Protein AF-A0A963QN23-F1 (afdb_monomer_lite)

pLDDT: mean 87.12, std 12.14, range [45.09, 95.19]

Structure (mmCIF, N/CA/C/O backbone):
data_AF-A0A963QN23-F1
#
_entry.id   AF-A0A963QN23-F1
#
loop_
_atom_site.group_PDB
_atom_site.id
_atom_site.type_symbol
_atom_site.label_atom_id
_atom_site.label_alt_id
_atom_site.label_comp_id
_atom_site.label_asym_id
_atom_site.label_entity_id
_atom_site.label_seq_id
_atom_site.pdbx_PDB_ins_code
_atom_site.Cartn_x
_atom_site.Cartn_y
_atom_site.Cartn_z
_atom_site.occupancy
_atom_site.B_iso_or_equiv
_atom_site.auth_seq_id
_atom_site.auth_comp_id
_atom_site.auth_asym_id
_atom_site.auth_at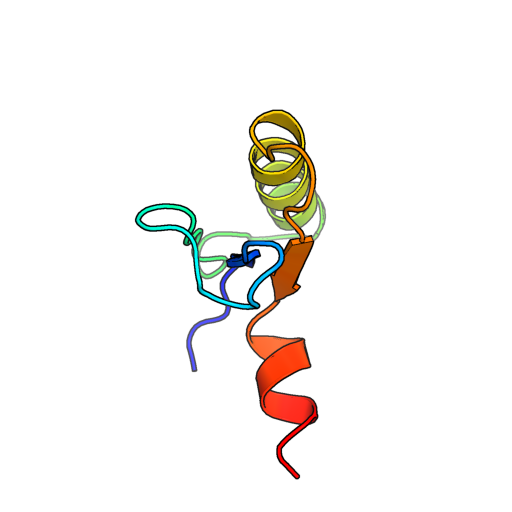om_id
_atom_site.pdbx_PDB_model_num
ATOM 1 N N . MET A 1 1 ? 15.465 -5.959 1.653 1.00 60.44 1 MET A N 1
ATOM 2 C CA . MET A 1 1 ? 14.098 -6.513 1.596 1.00 60.44 1 MET A CA 1
ATOM 3 C C . MET A 1 1 ? 13.462 -6.117 0.267 1.00 60.44 1 MET A C 1
ATOM 5 O O . MET A 1 1 ? 13.994 -5.225 -0.385 1.00 60.44 1 MET A O 1
ATOM 9 N N . ARG A 1 2 ? 12.402 -6.803 -0.184 1.00 80.31 2 ARG A N 1
ATOM 10 C CA . ARG A 1 2 ? 11.644 -6.383 -1.380 1.00 80.31 2 ARG A CA 1
ATOM 11 C C . ARG A 1 2 ? 10.764 -5.192 -1.000 1.00 80.31 2 ARG A C 1
ATOM 13 O O . ARG A 1 2 ? 10.083 -5.286 0.016 1.00 80.31 2 ARG A O 1
ATOM 20 N N . ARG A 1 3 ? 10.802 -4.094 -1.763 1.00 89.88 3 ARG A N 1
ATOM 21 C CA . ARG A 1 3 ? 10.031 -2.874 -1.465 1.00 89.88 3 ARG A CA 1
ATOM 22 C C . ARG A 1 3 ? 8.574 -3.063 -1.875 1.00 89.88 3 ARG A C 1
ATOM 24 O O . ARG A 1 3 ? 8.303 -3.505 -2.993 1.00 89.88 3 ARG A O 1
ATOM 31 N N . TYR A 1 4 ? 7.642 -2.706 -1.004 1.00 93.88 4 TYR A N 1
ATOM 32 C CA . TYR A 1 4 ? 6.215 -2.764 -1.301 1.00 93.88 4 TYR A CA 1
ATOM 33 C C . TYR A 1 4 ? 5.458 -1.615 -0.642 1.00 93.88 4 TYR A C 1
ATOM 35 O O . TYR A 1 4 ? 5.862 -1.091 0.396 1.00 93.88 4 TYR A O 1
ATOM 43 N N . PHE A 1 5 ? 4.329 -1.266 -1.250 1.00 95.19 5 PHE A N 1
ATOM 44 C CA . PHE A 1 5 ? 3.310 -0.444 -0.616 1.00 95.19 5 PHE A CA 1
ATOM 45 C C . PHE A 1 5 ? 2.256 -1.315 0.055 1.00 95.19 5 PHE A C 1
ATOM 47 O O . PHE A 1 5 ? 1.964 -2.417 -0.415 1.00 95.19 5 PHE A O 1
ATOM 54 N N . TYR A 1 6 ? 1.686 -0.823 1.146 1.00 94.50 6 TYR A N 1
ATOM 55 C CA . TYR A 1 6 ? 0.592 -1.463 1.872 1.00 94.50 6 TYR A CA 1
ATOM 56 C C . TYR A 1 6 ? -0.278 -0.400 2.535 1.00 94.50 6 TYR A C 1
ATOM 58 O O . TYR A 1 6 ? 0.159 0.732 2.731 1.00 94.50 6 TYR A O 1
ATOM 66 N N . LEU A 1 7 ? -1.517 -0.760 2.847 1.00 94.88 7 LEU A N 1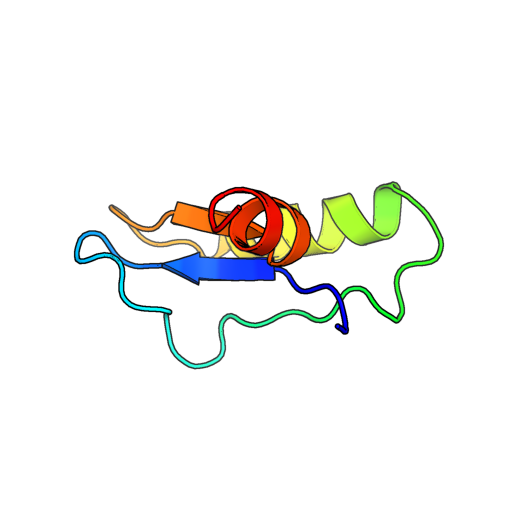
ATOM 67 C CA . LEU A 1 7 ? -2.423 0.103 3.595 1.00 94.88 7 LEU A CA 1
ATOM 68 C C . LEU A 1 7 ? -2.447 -0.347 5.052 1.00 94.88 7 LEU A C 1
ATOM 70 O O . LEU A 1 7 ? -2.442 -1.550 5.316 1.00 94.88 7 LEU A O 1
ATOM 74 N N . ILE A 1 8 ? -2.504 0.608 5.970 1.00 94.50 8 ILE A N 1
ATOM 75 C CA . ILE A 1 8 ? -2.810 0.378 7.382 1.00 94.50 8 ILE A CA 1
ATOM 76 C C . ILE A 1 8 ? -4.160 1.005 7.727 1.00 94.50 8 ILE A C 1
ATOM 78 O O . ILE A 1 8 ? -4.543 1.988 7.095 1.00 94.50 8 ILE A O 1
ATOM 82 N N . ASP A 1 9 ? -4.876 0.431 8.687 1.00 93.44 9 ASP A N 1
ATOM 83 C CA . ASP A 1 9 ? -6.075 1.029 9.282 1.00 93.44 9 ASP A CA 1
ATOM 84 C C . ASP A 1 9 ? -5.728 2.056 10.379 1.00 93.44 9 ASP A C 1
ATOM 86 O O . ASP A 1 9 ? -4.554 2.274 10.700 1.00 93.44 9 ASP A O 1
ATOM 90 N N . GLY A 1 10 ? -6.755 2.684 10.960 1.00 90.38 10 GLY A N 1
ATOM 91 C CA . GLY A 1 10 ? -6.607 3.676 12.032 1.00 90.38 10 GLY A CA 1
ATOM 92 C C . GLY A 1 10 ? -6.021 3.113 13.334 1.00 90.38 10 GLY A C 1
ATOM 93 O O . GLY A 1 10 ? -5.468 3.863 14.137 1.00 90.38 10 GLY A O 1
ATOM 94 N N . ASP A 1 11 ? -6.071 1.792 13.523 1.00 91.62 11 ASP A N 1
ATOM 95 C CA . ASP A 1 11 ? -5.425 1.080 14.630 1.00 91.62 11 ASP A CA 1
ATOM 96 C C . ASP A 1 11 ? -3.953 0.730 14.320 1.00 91.62 11 ASP A C 1
ATOM 98 O O . ASP A 1 11 ? -3.231 0.210 15.175 1.00 91.62 11 ASP A O 1
ATOM 102 N N . GLY A 1 12 ? -3.479 1.035 13.108 1.00 90.56 12 GLY A N 1
ATOM 103 C CA . GLY A 1 12 ? -2.121 0.766 12.644 1.00 90.56 12 GLY A CA 1
ATOM 104 C C . GLY A 1 12 ? -1.898 -0.663 12.143 1.00 90.56 12 GLY A C 1
ATOM 105 O O . GLY A 1 12 ? -0.748 -1.055 11.926 1.00 90.56 12 GLY A O 1
ATOM 106 N N . ASN A 1 13 ? -2.958 -1.449 11.943 1.00 92.06 13 ASN A N 1
ATOM 107 C CA . ASN A 1 13 ? -2.853 -2.804 11.413 1.00 92.06 13 ASN A CA 1
ATOM 108 C C . ASN A 1 13 ? -2.840 -2.787 9.887 1.00 92.06 13 ASN A C 1
ATOM 110 O O . ASN A 1 13 ? -3.601 -2.071 9.244 1.00 92.06 13 ASN A O 1
ATOM 114 N N . GLU A 1 14 ? -1.997 -3.625 9.284 1.00 93.00 14 GLU A N 1
ATOM 115 C CA . GLU A 1 14 ? -1.983 -3.783 7.833 1.00 93.00 14 GLU A CA 1
ATOM 116 C C . GLU A 1 14 ? -3.298 -4.396 7.325 1.00 93.00 14 GLU A C 1
ATOM 118 O O . GLU A 1 14 ? -3.711 -5.474 7.763 1.00 93.00 14 GLU A O 1
ATOM 123 N N . LEU A 1 15 ? -3.903 -3.757 6.322 1.00 92.25 15 LEU A N 1
ATOM 124 C CA . LEU A 1 15 ? -5.084 -4.278 5.649 1.00 92.25 15 LEU A CA 1
ATOM 125 C C . LEU A 1 15 ? -4.738 -5.527 4.816 1.00 92.25 15 LEU A C 1
ATOM 127 O O . LEU A 1 15 ? -3.887 -5.452 3.915 1.00 92.25 15 LEU A O 1
ATOM 131 N N . PRO A 1 16 ? -5.436 -6.660 5.023 1.00 90.56 16 PRO A N 1
ATOM 132 C CA . PRO A 1 16 ? -5.196 -7.889 4.275 1.00 90.56 16 PRO A CA 1
ATOM 133 C C . PRO A 1 16 ? -5.341 -7.689 2.761 1.00 90.56 16 PRO A C 1
ATOM 135 O O . PRO A 1 16 ? -6.334 -7.156 2.274 1.00 90.56 16 PRO A O 1
ATOM 138 N N . GLY A 1 17 ? -4.349 -8.143 1.991 1.00 90.25 17 GLY A N 1
ATOM 139 C CA . GLY A 1 17 ? -4.379 -8.071 0.523 1.00 90.25 17 GLY A CA 1
ATOM 140 C C . GLY A 1 17 ? -4.054 -6.694 -0.073 1.00 90.25 17 GLY A C 1
ATOM 141 O O . GLY A 1 17 ? -4.048 -6.552 -1.301 1.00 90.25 17 GLY A O 1
ATOM 142 N N . SER A 1 18 ? -3.724 -5.698 0.756 1.00 92.88 18 SER A N 1
ATOM 143 C CA . SER A 1 18 ? -3.312 -4.363 0.300 1.00 92.88 18 SER A CA 1
ATOM 144 C C . SER A 1 18 ? -1.885 -4.317 -0.262 1.00 92.88 18 SER A C 1
ATOM 146 O O . SER A 1 18 ? -1.565 -3.412 -1.028 1.00 92.88 18 SER A O 1
ATOM 148 N N . ARG A 1 19 ? -1.031 -5.306 0.045 1.00 94.25 19 ARG A N 1
ATOM 149 C CA . ARG A 1 19 ? 0.372 -5.327 -0.404 1.00 94.25 19 ARG A CA 1
ATOM 150 C C . ARG A 1 19 ? 0.506 -5.255 -1.920 1.00 94.25 19 ARG A C 1
ATOM 152 O O . ARG A 1 19 ? -0.051 -6.077 -2.654 1.00 94.25 19 ARG A O 1
ATOM 159 N N . ARG A 1 20 ? 1.314 -4.312 -2.398 1.00 94.44 20 ARG A N 1
ATOM 160 C CA . ARG A 1 20 ? 1.721 -4.191 -3.799 1.00 94.44 20 ARG A CA 1
ATOM 161 C C . ARG A 1 20 ? 3.233 -4.077 -3.881 1.00 94.44 20 ARG A C 1
ATOM 163 O O . ARG A 1 20 ? 3.822 -3.093 -3.447 1.00 94.44 20 ARG A O 1
ATOM 170 N N . TYR A 1 21 ? 3.848 -5.116 -4.431 1.00 93.25 21 TYR A N 1
ATOM 171 C CA . TYR A 1 21 ? 5.291 -5.194 -4.614 1.00 93.25 21 TYR A CA 1
ATOM 172 C C . TYR A 1 21 ? 5.747 -4.273 -5.740 1.00 93.25 21 TYR A C 1
ATOM 174 O O . TYR A 1 21 ? 5.157 -4.267 -6.820 1.00 93.25 21 TYR A O 1
ATOM 182 N N . LEU A 1 22 ? 6.818 -3.526 -5.484 1.00 91.69 22 LEU A N 1
ATOM 183 C CA . LEU A 1 22 ? 7.393 -2.579 -6.436 1.00 91.69 22 LEU A CA 1
ATOM 184 C C . LEU A 1 22 ? 8.562 -3.180 -7.230 1.00 91.69 22 LEU A C 1
ATOM 186 O O . LEU A 1 22 ? 9.152 -2.488 -8.050 1.00 91.69 22 LEU A O 1
ATOM 190 N N . ASP A 1 23 ? 8.890 -4.465 -7.035 1.00 89.44 23 ASP A N 1
ATOM 191 C CA . ASP A 1 23 ? 10.005 -5.145 -7.719 1.00 89.44 23 ASP A CA 1
ATOM 192 C C . ASP A 1 23 ? 9.876 -5.145 -9.257 1.00 89.44 23 ASP A C 1
ATOM 194 O O . ASP A 1 23 ? 10.863 -5.321 -9.968 1.00 89.44 23 ASP A O 1
ATOM 198 N N . HIS A 1 24 ? 8.659 -4.958 -9.777 1.00 86.62 24 HIS A N 1
ATOM 199 C CA . HIS A 1 24 ? 8.373 -4.899 -11.213 1.00 86.62 24 HIS A CA 1
ATOM 200 C C . HIS A 1 24 ? 8.301 -3.469 -11.776 1.00 86.62 24 HIS A C 1
ATOM 202 O O . HIS A 1 24 ? 8.207 -3.315 -12.995 1.00 86.62 24 HIS A O 1
ATOM 208 N N . CYS A 1 25 ? 8.351 -2.442 -10.923 1.00 91.06 25 CYS A N 1
ATOM 209 C CA . CYS A 1 25 ? 8.320 -1.040 -11.332 1.00 91.06 25 CYS A CA 1
ATOM 210 C C . CYS A 1 25 ? 9.683 -0.635 -11.906 1.00 91.06 25 CYS A C 1
ATOM 212 O O . CYS A 1 25 ? 10.712 -0.767 -11.243 1.00 91.06 25 CYS A O 1
ATOM 214 N N . ARG A 1 26 ? 9.700 -0.138 -13.144 1.00 88.19 26 ARG A N 1
ATOM 215 C CA . ARG A 1 26 ? 10.930 0.239 -13.858 1.00 88.19 26 ARG A CA 1
ATOM 216 C C . ARG A 1 26 ? 11.314 1.689 -13.616 1.00 88.19 26 ARG A C 1
ATOM 218 O O . ARG A 1 26 ? 12.495 2.026 -13.636 1.00 88.19 26 ARG A O 1
ATOM 225 N N . ASP A 1 27 ? 10.318 2.533 -13.385 1.00 92.31 27 ASP A N 1
ATOM 226 C CA . ASP A 1 27 ? 10.493 3.958 -13.160 1.00 92.31 27 ASP A CA 1
ATOM 227 C C . ASP A 1 27 ? 9.445 4.525 -12.193 1.00 92.31 27 ASP A C 1
ATOM 229 O O . ASP A 1 27 ? 8.546 3.833 -11.709 1.00 92.31 27 ASP A O 1
ATOM 233 N N . TRP A 1 28 ? 9.591 5.810 -11.871 1.00 90.19 28 TRP A N 1
ATOM 234 C CA . TRP A 1 28 ? 8.751 6.488 -10.888 1.00 90.19 28 TRP A CA 1
ATOM 235 C C . TRP A 1 28 ? 7.270 6.521 -11.284 1.00 90.19 28 TRP A C 1
ATOM 237 O O . TRP A 1 28 ? 6.425 6.620 -10.398 1.00 90.19 28 TRP A O 1
ATOM 247 N N . ARG A 1 29 ? 6.930 6.418 -12.579 1.00 94.81 29 ARG A N 1
ATOM 248 C CA . ARG A 1 29 ? 5.531 6.416 -13.030 1.00 94.81 29 ARG A CA 1
ATOM 249 C C . ARG A 1 29 ? 4.833 5.118 -12.661 1.00 94.81 29 ARG A C 1
ATOM 251 O O . ARG A 1 29 ? 3.684 5.170 -12.233 1.00 94.81 29 ARG A O 1
ATOM 258 N N . ASP A 1 30 ? 5.529 3.986 -12.766 1.00 93.69 30 ASP A N 1
ATOM 259 C CA . ASP A 1 30 ? 5.005 2.690 -12.325 1.00 93.69 30 ASP A CA 1
ATOM 260 C C . ASP A 1 30 ? 4.716 2.716 -10.821 1.00 93.69 30 ASP A C 1
ATOM 262 O O . ASP A 1 30 ? 3.654 2.284 -10.377 1.00 93.69 30 ASP A O 1
ATOM 266 N N . VAL A 1 31 ? 5.636 3.290 -10.039 1.00 92.56 31 VAL A N 1
ATOM 267 C CA . VAL A 1 31 ? 5.461 3.462 -8.590 1.00 92.56 31 VAL A CA 1
ATOM 268 C C . VAL A 1 31 ? 4.249 4.349 -8.295 1.00 92.56 31 VAL A C 1
ATOM 270 O O . VAL A 1 31 ? 3.399 3.982 -7.485 1.00 92.56 31 VAL A O 1
ATOM 273 N N . LEU A 1 32 ? 4.124 5.480 -8.995 1.00 94.00 32 LEU A N 1
ATOM 274 C CA . LEU A 1 32 ? 3.004 6.407 -8.834 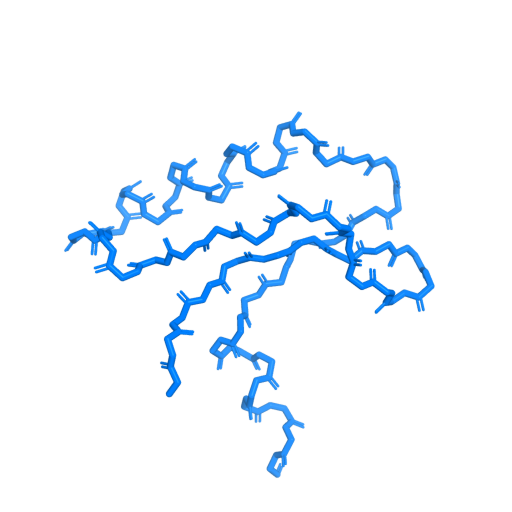1.00 94.00 32 LEU A CA 1
ATOM 275 C C . LEU A 1 32 ? 1.660 5.764 -9.214 1.00 94.00 32 LEU A C 1
ATOM 277 O O . LEU A 1 32 ? 0.639 6.054 -8.598 1.00 94.00 32 LEU A O 1
ATOM 281 N N . ALA A 1 33 ? 1.641 4.893 -10.224 1.00 94.69 33 ALA A N 1
ATOM 282 C CA . ALA A 1 33 ? 0.442 4.169 -10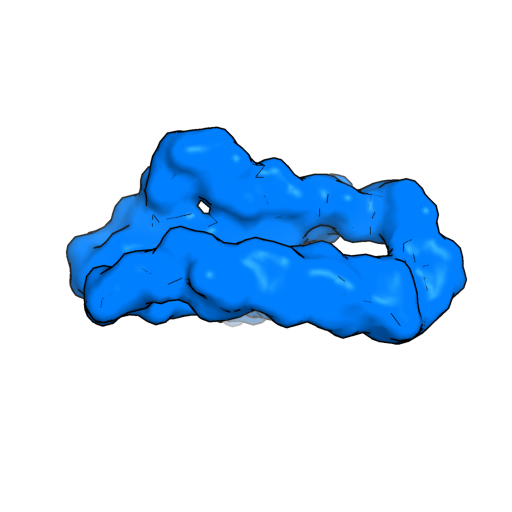.633 1.00 94.69 33 ALA A CA 1
ATOM 283 C C . 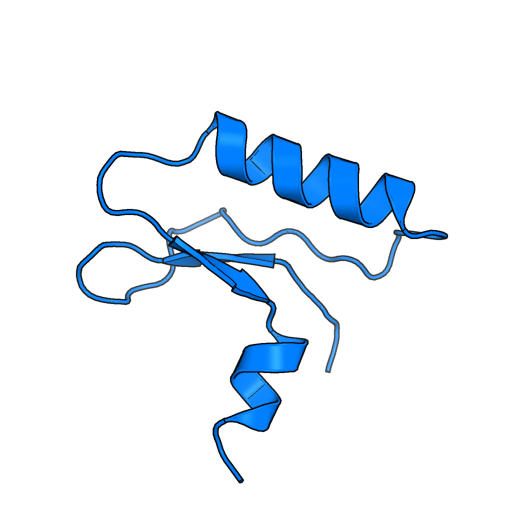ALA A 1 33 ? -0.021 3.185 -9.548 1.00 94.69 33 ALA A C 1
ATOM 285 O O . ALA A 1 33 ? -1.213 3.126 -9.246 1.00 94.69 33 ALA A O 1
ATOM 286 N N . VAL A 1 34 ? 0.913 2.459 -8.925 1.00 94.06 34 VAL A N 1
ATOM 287 C CA . VAL A 1 34 ? 0.609 1.570 -7.792 1.00 94.06 34 VAL A CA 1
ATOM 288 C C . VAL A 1 34 ? 0.101 2.369 -6.591 1.00 94.06 34 VAL A C 1
ATOM 290 O O . VAL A 1 34 ? -0.921 2.005 -6.010 1.00 94.06 34 VAL A O 1
ATOM 293 N N . GLU A 1 35 ? 0.774 3.469 -6.247 1.00 94.62 35 GLU A N 1
ATOM 294 C CA . GLU A 1 35 ? 0.352 4.367 -5.168 1.00 94.62 35 GLU A CA 1
ATOM 295 C C . GLU A 1 35 ? -1.067 4.901 -5.404 1.00 94.62 35 GLU A C 1
ATOM 297 O O . GLU A 1 35 ? -1.928 4.775 -4.533 1.00 94.62 35 GLU A O 1
ATOM 302 N N . ASN A 1 36 ? -1.343 5.447 -6.590 1.00 94.38 36 ASN A N 1
ATOM 303 C CA . ASN A 1 36 ? -2.666 5.971 -6.925 1.00 94.38 36 ASN A CA 1
ATOM 304 C C . ASN A 1 36 ? -3.740 4.879 -6.906 1.00 94.38 36 ASN A C 1
ATOM 306 O O . ASN A 1 36 ? -4.851 5.128 -6.446 1.00 94.38 36 ASN A O 1
ATOM 310 N N . GLY A 1 37 ? -3.413 3.667 -7.363 1.00 94.19 37 GLY A N 1
ATOM 311 C CA . GLY A 1 37 ? -4.325 2.526 -7.307 1.00 94.19 37 GLY A CA 1
ATOM 312 C C . GLY A 1 37 ? -4.716 2.159 -5.875 1.00 94.19 37 GLY A C 1
ATOM 313 O O . GLY A 1 37 ? -5.885 1.888 -5.618 1.00 94.19 37 GLY A O 1
ATOM 314 N N . LEU A 1 38 ? -3.764 2.203 -4.937 1.00 93.50 38 LEU A N 1
ATOM 315 C CA . LEU A 1 38 ? -4.038 1.976 -3.517 1.00 93.50 38 LEU A CA 1
ATOM 316 C C . LEU A 1 38 ? -4.830 3.126 -2.895 1.00 93.50 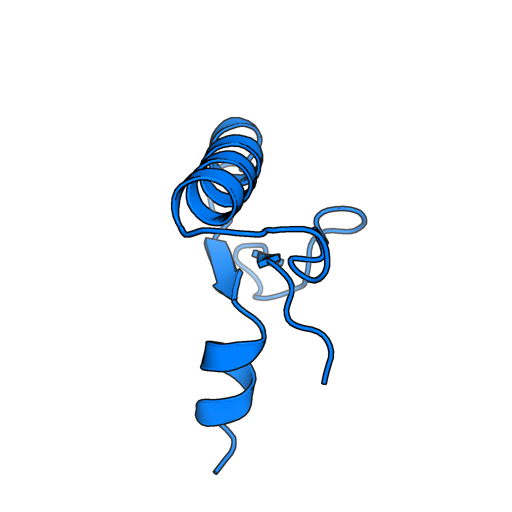38 LEU A C 1
ATOM 318 O O . LEU A 1 38 ? -5.822 2.867 -2.224 1.00 93.50 38 LEU A O 1
ATOM 322 N N . ARG A 1 39 ? -4.459 4.382 -3.174 1.00 92.19 39 ARG A N 1
ATOM 323 C CA . ARG A 1 39 ? -5.197 5.565 -2.698 1.00 92.19 39 ARG A CA 1
ATOM 324 C C . ARG A 1 39 ? -6.645 5.599 -3.191 1.00 92.19 39 ARG A C 1
ATOM 326 O O . ARG A 1 39 ? -7.511 6.070 -2.468 1.00 92.19 39 ARG A O 1
ATOM 333 N N . ALA A 1 40 ? -6.919 5.094 -4.394 1.00 92.19 40 ALA A N 1
ATOM 334 C CA . ALA A 1 40 ? -8.267 5.061 -4.962 1.00 92.19 40 ALA A CA 1
ATOM 335 C C . ALA A 1 40 ? -9.206 4.056 -4.271 1.00 92.19 40 ALA A C 1
ATOM 337 O O . ALA A 1 40 ? -10.420 4.233 -4.318 1.00 92.19 40 ALA A O 1
ATOM 338 N N . VAL A 1 41 ? -8.658 3.004 -3.654 1.00 88.56 41 VAL A N 1
ATOM 339 C CA . VAL A 1 41 ? -9.425 1.983 -2.912 1.00 88.56 41 VAL A CA 1
ATOM 340 C C . VAL A 1 41 ? -9.280 2.122 -1.396 1.00 88.56 41 VAL A C 1
ATOM 342 O O . VAL A 1 41 ? -9.811 1.305 -0.647 1.00 88.56 41 VAL A O 1
ATOM 345 N N . MET A 1 42 ? -8.532 3.129 -0.949 1.00 90.06 42 MET A N 1
ATOM 346 C CA . MET A 1 42 ? -8.271 3.411 0.454 1.00 90.06 42 MET A CA 1
ATOM 347 C C . MET A 1 42 ? -9.562 3.883 1.130 1.00 90.06 42 MET A C 1
ATOM 349 O O . MET A 1 42 ? -10.226 4.794 0.637 1.00 90.06 42 MET A O 1
ATOM 353 N N . GLY A 1 43 ? -9.923 3.238 2.240 1.00 85.19 43 GLY A N 1
ATOM 354 C CA . GLY A 1 43 ? -11.072 3.630 3.052 1.00 85.19 43 GLY A CA 1
ATOM 355 C C . GLY A 1 43 ? -10.794 4.866 3.907 1.00 85.19 43 GLY A C 1
ATOM 356 O O . GLY A 1 43 ? -9.659 5.339 3.996 1.00 85.19 43 GLY A O 1
ATOM 357 N N . GLU A 1 44 ? -11.840 5.368 4.563 1.00 84.50 44 GLU A N 1
ATOM 358 C CA . GLU A 1 44 ? -11.698 6.351 5.644 1.00 84.50 44 GLU A CA 1
ATOM 359 C C . GLU A 1 44 ? -10.786 5.781 6.750 1.00 84.50 44 GLU A C 1
ATOM 361 O O . GLU A 1 44 ? -10.765 4.569 6.973 1.00 84.50 44 GLU A O 1
ATOM 366 N N . ASP A 1 45 ? -9.980 6.640 7.382 1.00 89.00 45 ASP A N 1
ATOM 367 C CA . ASP A 1 45 ? -8.980 6.278 8.408 1.00 89.00 45 ASP A CA 1
ATOM 368 C C . ASP A 1 45 ? -7.853 5.318 7.978 1.00 89.00 45 ASP A C 1
ATOM 370 O O . ASP A 1 45 ? -7.068 4.864 8.807 1.00 89.00 45 ASP A O 1
ATOM 374 N N . CYS A 1 46 ? -7.709 5.030 6.683 1.00 92.75 46 CYS A N 1
ATOM 375 C CA . CYS A 1 46 ? -6.594 4.226 6.188 1.00 92.75 46 CYS A CA 1
ATOM 376 C C . CYS A 1 46 ? -5.399 5.099 5.766 1.00 92.75 46 CYS A C 1
ATOM 378 O O . CYS A 1 46 ? -5.569 6.187 5.214 1.00 92.75 46 CYS A O 1
ATOM 380 N N . GLU A 1 47 ? -4.179 4.595 5.954 1.00 94.25 47 GLU A N 1
ATOM 381 C CA . GLU A 1 47 ? -2.939 5.263 5.543 1.00 94.25 47 GLU A CA 1
ATOM 382 C C . GLU A 1 47 ? -2.107 4.371 4.612 1.00 94.25 47 GLU A C 1
ATOM 384 O O . GLU A 1 47 ? -1.953 3.169 4.829 1.00 94.25 47 GLU A O 1
ATOM 389 N N . LEU A 1 48 ? -1.538 4.966 3.562 1.00 94.06 48 LEU A N 1
ATOM 390 C CA . LEU A 1 48 ? -0.591 4.296 2.676 1.00 94.06 48 LEU A CA 1
ATOM 391 C C . LEU A 1 48 ? 0.823 4.331 3.263 1.00 94.06 48 LEU A C 1
ATOM 393 O O . LEU A 1 48 ? 1.352 5.400 3.567 1.00 94.06 48 LEU A O 1
ATOM 397 N N . ARG A 1 49 ? 1.469 3.167 3.332 1.00 93.56 49 ARG A N 1
ATOM 398 C CA . ARG A 1 49 ? 2.838 2.997 3.823 1.00 93.56 49 ARG A CA 1
ATOM 399 C C . ARG A 1 49 ? 3.774 2.422 2.772 1.00 93.56 49 ARG A C 1
ATOM 401 O O . ARG A 1 49 ? 3.375 1.637 1.913 1.00 93.56 49 ARG A O 1
ATOM 408 N N . ASP A 1 50 ? 5.043 2.806 2.888 1.00 92.00 50 ASP A N 1
ATOM 409 C CA . ASP A 1 50 ? 6.167 2.296 2.104 1.00 92.00 50 ASP A CA 1
ATOM 410 C C . ASP A 1 50 ? 7.107 1.513 3.012 1.00 92.00 50 ASP A C 1
ATOM 412 O O . ASP A 1 50 ? 7.673 2.076 3.952 1.00 92.00 50 ASP A O 1
ATOM 416 N N . SER A 1 51 ? 7.311 0.233 2.700 1.00 88.81 51 SER A N 1
ATOM 417 C CA . SER A 1 51 ? 8.183 -0.640 3.484 1.00 88.81 51 SER A CA 1
ATOM 418 C C . SER A 1 51 ? 9.609 -0.086 3.609 1.00 88.81 51 SER A C 1
ATOM 420 O O . SER A 1 51 ? 10.227 -0.233 4.657 1.00 88.81 51 SER A O 1
ATOM 422 N N . ALA A 1 52 ? 10.125 0.611 2.588 1.00 82.81 52 ALA A N 1
ATOM 423 C CA . ALA A 1 52 ? 11.477 1.168 2.624 1.00 82.81 52 ALA A CA 1
ATOM 424 C C . ALA A 1 52 ? 11.619 2.342 3.609 1.00 82.81 52 ALA A C 1
ATOM 426 O O . ALA A 1 52 ? 12.690 2.539 4.182 1.00 82.81 52 ALA A O 1
ATOM 427 N N . LEU A 1 53 ? 10.553 3.125 3.804 1.00 74.44 53 LEU A N 1
ATOM 428 C CA . LEU A 1 53 ? 10.538 4.222 4.775 1.00 74.44 53 LEU A CA 1
ATOM 429 C C . LEU A 1 53 ? 10.248 3.704 6.185 1.00 74.44 53 LEU A C 1
ATOM 431 O O . LEU A 1 53 ? 10.822 4.212 7.148 1.00 74.44 53 LEU A O 1
ATOM 435 N N . ASP A 1 54 ? 9.423 2.668 6.305 1.00 66.19 54 ASP A N 1
ATOM 436 C CA . ASP A 1 54 ? 9.087 2.053 7.588 1.00 66.19 54 ASP A CA 1
ATOM 437 C C . ASP A 1 54 ? 10.310 1.358 8.221 1.00 66.19 54 ASP A C 1
ATOM 439 O O . ASP A 1 54 ? 10.634 1.606 9.382 1.00 66.19 54 ASP A O 1
ATOM 443 N N . GLU A 1 55 ? 11.099 0.622 7.424 1.00 60.16 55 GLU A N 1
ATOM 444 C CA . GLU A 1 55 ? 12.365 0.006 7.863 1.00 60.16 55 GLU A CA 1
ATOM 445 C C . GLU A 1 55 ? 13.406 1.037 8.350 1.00 60.16 55 GLU A C 1
ATOM 447 O O . GLU A 1 55 ? 14.250 0.728 9.194 1.00 60.16 55 GLU A O 1
ATOM 452 N N . SER A 1 56 ? 13.357 2.277 7.845 1.00 57.62 56 SER A N 1
ATOM 453 C CA . SER A 1 56 ? 14.288 3.347 8.238 1.00 57.62 56 SER A CA 1
ATOM 454 C C . SER A 1 56 ? 13.987 3.950 9.614 1.00 57.62 56 SER A C 1
ATOM 456 O O . SER A 1 56 ? 14.866 4.554 10.225 1.00 57.62 56 SER A O 1
ATOM 458 N N . ARG A 1 57 ? 12.764 3.757 10.125 1.00 50.75 57 ARG A N 1
ATOM 459 C CA . ARG A 1 57 ? 12.296 4.300 11.408 1.00 50.75 57 ARG A CA 1
ATOM 460 C C . ARG A 1 57 ? 12.663 3.420 12.611 1.00 50.75 57 ARG A C 1
ATOM 462 O O . ARG A 1 57 ? 12.426 3.821 13.744 1.00 50.75 57 ARG A O 1
ATOM 469 N N . VAL A 1 58 ? 13.237 2.240 12.358 1.00 53.22 58 VAL A N 1
ATOM 470 C CA . VAL A 1 58 ? 13.609 1.219 13.360 1.00 53.22 58 VAL A CA 1
ATOM 471 C C . VAL A 1 58 ? 15.128 1.215 13.644 1.00 53.22 58 VAL A C 1
ATOM 473 O O . VAL A 1 58 ? 15.660 0.245 14.179 1.00 53.22 58 VAL A O 1
ATOM 476 N N . ARG A 1 59 ? 15.860 2.282 13.291 1.00 45.09 59 ARG A N 1
ATOM 477 C CA . ARG A 1 59 ? 17.289 2.440 13.623 1.00 45.09 59 ARG A CA 1
ATOM 478 C C . ARG A 1 59 ? 17.552 3.527 14.648 1.00 45.09 59 ARG A C 1
ATOM 480 O O . ARG A 1 59 ? 16.914 4.594 14.545 1.00 45.09 59 ARG A O 1
#

Radius of gyration: 11.49 Å; chains: 1; bounding box: 29×15×28 Å

Sequence (59 aa):
MRRYFYLIDGDGNELPGSRRYLDHCRDWRDVLAVENGLRAVMGEDCELRDSALDESRVR

Foldseek 3Di:
DFKWKFKAALVRHTDPPRTDTCPPPPDVVSVVVNVVVSVVVADPRMDMDIPVVVVVVVD

Secondary structure (DSSP, 8-state):
---EEEEE-TTSPBPTT--EE-TT--SHHHHHHHHHHHHHHPPTT-EEEEHHHHGGGG-